Protein AF-A0A933XYA3-F1 (afdb_monomer)

Foldseek 3Di:
DDPLLLVLLVVLVVLLVVLLVLLVVLLVLLVCCVVVVPSDLVVNVVSLVVSVVSVVVSLVSCVVRQLVVCVVVVVVVLNVVSVVVSVVLVVLSVVVNVVSVPDDCNVCSVVSVVSVVVVNVVSVVCCVPRRDPPPPPPPPPPPPPPDDD

Nearest PDB structures (foldseek):
  2b0h-assembly1_A  TM=3.891E-01  e=1.827E+00  Mus musculus

pLDDT: mean 82.69, std 16.09, range [39.91, 97.31]

Sequence (149 aa):
MSVKSYGIRQMILSEHDELRRRAQEIETALERMERIRRASAGELEGLLTAFYARFWHHIENEDKLLRPVLTEDGKKAIVDRMDKEHVDQRARIEALSKLLLHTTPHEHVAKLRAFFDELRKEMHEEEDLCLKPEVPHDDPMRFDSCCGR

Structure (mmCIF, N/CA/C/O backbone):
data_AF-A0A933XYA3-F1
#
_entry.id   AF-A0A933XYA3-F1
#
loop_
_atom_site.group_PDB
_atom_site.id
_atom_site.type_symbol
_atom_site.label_atom_id
_atom_site.label_alt_id
_atom_site.label_comp_id
_atom_site.label_asym_id
_atom_site.label_entity_id
_atom_site.label_seq_id
_atom_site.pdbx_PDB_ins_code
_atom_site.Cartn_x
_atom_site.Cartn_y
_atom_site.Cartn_z
_atom_site.occupancy
_atom_site.B_iso_or_equiv
_atom_site.auth_seq_id
_atom_site.auth_comp_id
_atom_site.auth_asym_id
_atom_site.auth_atom_id
_atom_site.pdbx_PDB_model_num
ATOM 1 N N . MET A 1 1 ? -20.495 7.398 15.813 1.00 58.31 1 MET A N 1
ATOM 2 C CA . MET A 1 1 ? -19.061 7.590 15.487 1.00 58.31 1 MET A CA 1
ATOM 3 C C . MET A 1 1 ? -18.645 9.019 15.839 1.00 58.31 1 MET A C 1
ATOM 5 O O . MET A 1 1 ? -19.405 9.936 15.556 1.00 58.31 1 MET A O 1
ATOM 9 N N . SER A 1 2 ? -17.491 9.226 16.487 1.00 65.31 2 SER A N 1
ATOM 10 C CA . SER A 1 2 ? -16.970 10.575 16.790 1.00 65.31 2 SER A CA 1
ATOM 11 C C . SER A 1 2 ? -16.513 11.292 15.511 1.00 65.31 2 SER A C 1
ATOM 13 O O . SER A 1 2 ? -15.954 10.650 14.623 1.00 65.31 2 SER A O 1
ATOM 15 N N . VAL A 1 3 ? -16.675 12.620 15.434 1.00 65.62 3 VAL A N 1
ATOM 16 C CA . VAL A 1 3 ? -16.213 13.457 14.300 1.00 65.62 3 VAL A CA 1
ATOM 17 C C . VAL A 1 3 ? -14.726 13.227 13.994 1.00 65.62 3 VAL A C 1
ATOM 19 O O . VAL A 1 3 ? -14.327 13.202 12.832 1.00 65.62 3 VAL A O 1
ATOM 22 N N . LYS A 1 4 ? -13.910 12.980 15.030 1.00 71.25 4 LYS A N 1
ATOM 23 C CA . LYS A 1 4 ? -12.483 12.647 14.879 1.00 71.25 4 LYS A CA 1
ATOM 24 C C . LYS A 1 4 ? -12.260 11.310 14.159 1.00 71.25 4 LYS A C 1
ATOM 26 O O . LYS A 1 4 ? -11.419 11.243 13.273 1.00 71.25 4 LYS A O 1
ATOM 31 N N . SER A 1 5 ? -13.036 10.279 14.500 1.00 79.25 5 SER A N 1
ATOM 32 C CA . SER A 1 5 ? -12.957 8.947 13.872 1.00 79.25 5 SER A CA 1
ATOM 33 C C . SER A 1 5 ? -13.385 8.999 12.401 1.00 79.25 5 SER A C 1
ATOM 35 O O . SER A 1 5 ? -12.713 8.437 11.540 1.00 79.25 5 SER A O 1
ATOM 37 N N . TYR A 1 6 ? -14.431 9.772 12.087 1.00 83.25 6 TYR A N 1
ATOM 38 C CA . TYR A 1 6 ? -14.854 9.999 10.703 1.00 83.25 6 TYR A CA 1
ATOM 39 C C . TYR A 1 6 ? -13.762 10.684 9.863 1.00 83.25 6 TYR A C 1
ATOM 41 O O . TYR A 1 6 ? -13.453 10.225 8.765 1.00 83.25 6 TYR A O 1
ATOM 49 N N . GLY A 1 7 ? -13.136 11.744 10.390 1.00 88.12 7 GLY A N 1
ATOM 50 C CA . GLY A 1 7 ? -12.058 12.454 9.695 1.00 88.12 7 GLY A CA 1
ATOM 51 C C . GLY A 1 7 ? -10.835 11.576 9.408 1.00 88.12 7 GLY A C 1
ATOM 52 O O . GLY A 1 7 ? -10.282 11.649 8.314 1.00 88.12 7 GLY A O 1
ATOM 53 N N . ILE A 1 8 ? -10.450 10.709 10.352 1.00 90.94 8 ILE A N 1
ATOM 54 C CA . ILE A 1 8 ? -9.348 9.751 10.165 1.00 90.94 8 ILE A CA 1
ATOM 55 C C . ILE A 1 8 ? -9.692 8.750 9.058 1.00 90.94 8 ILE A C 1
ATOM 57 O O . ILE A 1 8 ? -8.899 8.569 8.144 1.00 90.94 8 ILE A O 1
ATOM 61 N N . ARG A 1 9 ? -10.893 8.159 9.069 1.00 91.50 9 ARG A N 1
ATOM 62 C CA . ARG A 1 9 ? -11.306 7.199 8.028 1.00 91.50 9 ARG A CA 1
ATOM 63 C C . ARG A 1 9 ? -11.313 7.819 6.629 1.00 91.50 9 ARG A C 1
ATOM 65 O O . ARG A 1 9 ? -10.831 7.201 5.691 1.00 91.50 9 ARG A O 1
ATOM 72 N N . GLN A 1 10 ? -11.811 9.051 6.488 1.00 91.81 10 GLN A N 1
ATOM 73 C CA . GLN A 1 10 ? -11.783 9.772 5.206 1.00 91.81 10 GLN A CA 1
ATOM 74 C C . GLN A 1 10 ? -10.358 10.084 4.736 1.00 91.81 10 GLN A C 1
ATOM 76 O O . GLN A 1 10 ? -10.077 10.011 3.542 1.00 91.81 10 GLN A O 1
ATOM 81 N N . MET A 1 11 ? -9.456 10.405 5.668 1.00 94.31 11 MET A N 1
ATOM 82 C CA . MET A 1 11 ? -8.040 10.580 5.360 1.00 94.31 11 MET A CA 1
ATOM 83 C C . MET A 1 11 ? -7.453 9.289 4.785 1.00 94.31 11 MET A C 1
ATOM 85 O O . MET A 1 11 ? -6.933 9.341 3.676 1.00 94.31 11 MET A O 1
ATOM 89 N N . ILE A 1 12 ? -7.606 8.153 5.479 1.00 95.12 12 ILE A N 1
ATOM 90 C CA . ILE A 1 12 ? -7.089 6.844 5.039 1.00 95.12 12 ILE A CA 1
ATOM 91 C C . ILE A 1 12 ? -7.653 6.444 3.668 1.00 95.12 12 ILE A C 1
ATOM 93 O O . ILE A 1 12 ? -6.889 6.087 2.775 1.00 95.12 12 ILE A O 1
ATOM 97 N N . LEU A 1 13 ? -8.958 6.630 3.436 1.00 94.69 13 LEU A N 1
ATOM 98 C CA . LEU A 1 13 ? -9.577 6.402 2.120 1.00 94.69 13 LEU A CA 1
ATOM 99 C C . LEU A 1 13 ? -8.918 7.231 1.006 1.00 94.69 13 LEU A C 1
ATOM 101 O O . LEU A 1 13 ? -8.617 6.715 -0.069 1.00 94.69 13 LEU A O 1
ATOM 105 N N . SER A 1 14 ? -8.634 8.508 1.268 1.00 95.56 14 SER A N 1
ATOM 106 C CA . SER A 1 14 ? -7.904 9.347 0.316 1.00 95.56 14 SER A CA 1
ATOM 107 C C . SER A 1 14 ? -6.460 8.876 0.104 1.00 95.56 14 SER A C 1
ATOM 109 O O . SER A 1 14 ? -5.891 9.126 -0.962 1.00 95.56 14 SER A O 1
ATOM 111 N N . GLU A 1 15 ? -5.836 8.233 1.093 1.00 96.94 15 GLU A N 1
ATOM 112 C CA . GLU A 1 15 ? -4.504 7.645 0.940 1.00 96.94 15 GLU A CA 1
ATOM 113 C C . GLU A 1 15 ? -4.544 6.399 0.054 1.00 96.94 15 GLU A C 1
ATOM 115 O O . GLU A 1 15 ? -3.682 6.274 -0.818 1.00 96.94 15 GLU A O 1
ATOM 120 N N . HIS A 1 16 ? -5.571 5.553 0.189 1.00 97.12 16 HIS A N 1
ATOM 121 C CA . HIS A 1 16 ? -5.794 4.409 -0.699 1.00 97.12 16 HIS A CA 1
ATOM 122 C C . HIS A 1 16 ? -5.938 4.834 -2.159 1.00 97.12 16 HIS A C 1
ATOM 124 O O . HIS A 1 16 ? -5.300 4.254 -3.038 1.00 97.12 16 HIS A O 1
ATOM 130 N N . ASP A 1 17 ? -6.724 5.874 -2.438 1.00 96.50 17 ASP A N 1
ATOM 131 C CA . ASP A 1 17 ? -6.897 6.374 -3.806 1.00 96.50 17 ASP A CA 1
ATOM 132 C C . ASP A 1 17 ? -5.576 6.864 -4.414 1.00 96.50 17 ASP A C 1
ATOM 134 O O . ASP A 1 17 ? -5.260 6.580 -5.574 1.00 96.50 17 ASP A O 1
ATOM 138 N N . GLU A 1 18 ? -4.751 7.535 -3.611 1.00 97.06 18 GLU A N 1
ATOM 139 C CA . GLU A 1 18 ? -3.420 7.969 -4.027 1.00 97.06 18 GLU A CA 1
ATOM 140 C C . GLU A 1 18 ? -2.466 6.781 -4.256 1.00 97.06 18 GLU A C 1
ATOM 142 O O . GLU A 1 18 ? -1.692 6.789 -5.219 1.00 97.06 18 GLU A O 1
ATOM 147 N N . LEU A 1 19 ? -2.524 5.739 -3.420 1.00 97.00 19 LEU A N 1
ATOM 148 C CA . LEU A 1 19 ? -1.742 4.512 -3.609 1.00 97.00 19 LEU A CA 1
ATOM 149 C C . LEU A 1 19 ? -2.162 3.757 -4.872 1.00 97.00 19 LEU A C 1
ATOM 151 O O . LEU A 1 19 ? -1.294 3.348 -5.647 1.00 97.00 19 LEU A O 1
ATOM 155 N N . ARG A 1 20 ? -3.470 3.639 -5.137 1.00 97.31 20 ARG A N 1
ATOM 156 C CA . ARG A 1 20 ? -4.009 3.051 -6.375 1.00 97.31 20 ARG A CA 1
ATOM 157 C C . ARG A 1 20 ? -3.512 3.797 -7.607 1.00 97.31 20 ARG A C 1
ATOM 159 O O . ARG A 1 20 ? -3.047 3.164 -8.555 1.00 97.31 20 ARG A O 1
ATOM 166 N N . ARG A 1 21 ? -3.561 5.133 -7.589 1.00 97.31 21 ARG A N 1
ATOM 167 C CA . ARG A 1 21 ? -3.075 5.970 -8.696 1.00 97.31 21 ARG A CA 1
ATOM 168 C C . ARG A 1 21 ? -1.594 5.718 -8.979 1.00 97.31 21 ARG A C 1
ATOM 170 O O . ARG A 1 21 ? -1.217 5.510 -10.129 1.00 97.31 21 ARG A O 1
ATOM 177 N N . ARG A 1 22 ? -0.759 5.683 -7.940 1.00 95.81 22 ARG A N 1
ATOM 178 C CA . ARG A 1 22 ? 0.685 5.433 -8.080 1.00 95.81 22 ARG A CA 1
ATOM 179 C C . ARG A 1 22 ? 0.997 4.012 -8.544 1.00 95.81 22 ARG A C 1
ATOM 181 O O . ARG A 1 22 ? 1.873 3.836 -9.387 1.00 95.81 22 ARG A O 1
ATOM 188 N N . ALA A 1 23 ? 0.273 3.010 -8.045 1.00 94.88 23 ALA A N 1
ATOM 189 C CA . ALA A 1 23 ? 0.391 1.635 -8.530 1.00 94.88 23 ALA A CA 1
ATOM 190 C C . ALA A 1 23 ? 0.083 1.557 -10.036 1.00 94.88 23 ALA A C 1
ATOM 192 O O . ALA A 1 23 ? 0.867 0.997 -10.799 1.00 94.88 23 ALA A O 1
ATOM 193 N N . GLN A 1 24 ? -0.985 2.223 -10.486 1.00 95.31 24 GLN A N 1
ATOM 194 C CA . GLN A 1 24 ? -1.355 2.282 -11.901 1.00 95.31 24 GLN A CA 1
ATOM 195 C C . GLN A 1 24 ? -0.291 2.974 -12.773 1.00 95.31 24 GLN A C 1
ATOM 197 O O . GLN A 1 24 ? -0.038 2.551 -13.906 1.00 95.31 24 GLN A O 1
ATOM 202 N N . GLU A 1 25 ? 0.347 4.036 -12.272 1.00 94.50 25 GLU A N 1
ATOM 203 C CA . GLU A 1 25 ? 1.460 4.706 -12.960 1.00 94.50 25 GLU A CA 1
ATOM 204 C C . GLU A 1 25 ? 2.653 3.761 -13.150 1.00 94.50 25 GLU A C 1
ATOM 206 O O . GLU A 1 25 ? 3.226 3.699 -14.242 1.00 94.50 25 GLU A O 1
ATOM 211 N N . ILE A 1 26 ? 2.983 2.977 -12.120 1.00 92.12 26 ILE A N 1
ATOM 212 C CA . ILE A 1 26 ? 4.053 1.974 -12.172 1.00 92.12 26 ILE A CA 1
ATOM 213 C C . ILE A 1 26 ? 3.713 0.874 -13.173 1.00 92.12 26 ILE A C 1
ATOM 215 O O . ILE A 1 26 ? 4.539 0.548 -14.021 1.00 92.12 26 ILE A O 1
ATOM 219 N N . GLU A 1 27 ? 2.503 0.324 -13.134 1.00 91.62 27 GLU A N 1
ATOM 220 C CA . GLU A 1 27 ? 2.074 -0.709 -14.081 1.00 91.62 27 GLU A CA 1
ATOM 221 C C . GLU A 1 27 ? 2.108 -0.221 -15.526 1.00 91.62 27 GLU A C 1
ATOM 223 O O . GLU A 1 27 ? 2.598 -0.924 -16.408 1.00 91.62 27 GLU A O 1
ATOM 228 N N . THR A 1 28 ? 1.682 1.020 -15.759 1.00 91.06 28 THR A N 1
ATOM 229 C CA . THR A 1 28 ? 1.780 1.656 -17.077 1.00 91.06 28 THR A CA 1
ATOM 230 C C . THR A 1 28 ? 3.240 1.761 -17.527 1.00 91.06 28 THR A C 1
ATOM 232 O O . THR A 1 28 ? 3.557 1.496 -18.690 1.00 91.06 28 THR A O 1
ATOM 235 N N . ALA A 1 29 ? 4.158 2.119 -16.625 1.00 88.81 29 ALA A N 1
ATOM 236 C CA . ALA A 1 29 ? 5.586 2.148 -16.925 1.00 88.81 29 ALA A CA 1
ATOM 237 C C . ALA A 1 29 ? 6.138 0.747 -17.239 1.00 88.81 29 ALA A C 1
ATOM 239 O O . ALA A 1 29 ? 6.856 0.594 -18.229 1.00 88.81 29 ALA A O 1
ATOM 240 N N . LEU A 1 30 ? 5.748 -0.279 -16.474 1.00 86.81 30 LEU A N 1
ATOM 241 C CA . LEU A 1 30 ? 6.129 -1.674 -16.722 1.00 86.81 30 LEU A CA 1
ATOM 242 C C . LEU A 1 30 ? 5.646 -2.148 -18.103 1.00 86.81 30 LEU A C 1
ATOM 244 O O . LEU A 1 30 ? 6.439 -2.676 -18.880 1.00 86.81 30 LEU A O 1
ATOM 248 N N . GLU A 1 31 ? 4.394 -1.869 -18.471 1.00 87.25 31 GLU A N 1
ATOM 249 C CA . GLU A 1 31 ? 3.853 -2.208 -19.795 1.00 87.25 31 GLU A CA 1
ATOM 250 C C . GLU A 1 31 ? 4.605 -1.507 -20.934 1.00 87.25 31 GLU A C 1
ATOM 252 O O . GLU A 1 31 ? 4.865 -2.098 -21.989 1.00 87.25 31 GLU A O 1
ATOM 257 N N . ARG A 1 32 ? 4.993 -0.240 -20.739 1.00 85.00 32 ARG A N 1
ATOM 258 C CA . ARG A 1 32 ? 5.828 0.490 -21.706 1.00 85.00 32 ARG A CA 1
ATOM 259 C C . ARG A 1 32 ? 7.216 -0.132 -21.836 1.00 85.00 32 ARG A C 1
ATOM 261 O O . ARG A 1 32 ? 7.732 -0.200 -22.954 1.00 85.00 32 ARG A O 1
ATOM 268 N N . MET A 1 33 ? 7.814 -0.599 -20.740 1.00 80.06 33 MET A N 1
ATOM 269 C CA . MET A 1 33 ? 9.103 -1.301 -20.762 1.00 80.06 33 MET A CA 1
ATOM 270 C C . MET A 1 33 ? 9.021 -2.608 -21.552 1.00 80.06 33 MET A C 1
ATOM 272 O O . MET A 1 33 ? 9.884 -2.849 -22.400 1.00 80.06 33 MET A O 1
ATOM 276 N N . GLU A 1 34 ? 7.964 -3.394 -21.344 1.00 80.69 34 GLU A N 1
ATOM 277 C CA . GLU A 1 34 ? 7.716 -4.644 -22.075 1.00 80.69 34 GLU A CA 1
ATOM 278 C C . GLU A 1 34 ? 7.544 -4.395 -23.585 1.00 80.69 34 GLU A C 1
ATOM 280 O O . GLU A 1 34 ? 8.096 -5.129 -24.406 1.00 80.69 34 GLU A O 1
ATOM 285 N N . ARG A 1 35 ? 6.831 -3.324 -23.969 1.00 82.69 35 ARG A N 1
ATOM 286 C CA . ARG A 1 35 ? 6.539 -3.005 -25.380 1.00 82.69 35 ARG A CA 1
ATOM 287 C C . ARG A 1 35 ? 7.685 -2.319 -26.121 1.00 82.69 35 ARG A C 1
ATOM 289 O O . ARG A 1 35 ? 7.934 -2.633 -27.281 1.00 82.69 35 ARG A O 1
ATOM 296 N N . ILE A 1 36 ? 8.344 -1.345 -25.495 1.00 73.12 36 ILE A N 1
ATOM 297 C CA . ILE A 1 36 ? 9.242 -0.408 -26.193 1.00 73.12 36 ILE A CA 1
ATOM 298 C C . ILE A 1 36 ? 10.727 -0.711 -25.901 1.00 73.12 36 ILE A C 1
ATOM 300 O O . ILE A 1 36 ? 11.596 -0.134 -26.550 1.00 73.12 36 ILE A O 1
ATOM 304 N N . ARG A 1 37 ? 11.064 -1.628 -24.970 1.00 65.62 37 ARG A N 1
ATOM 305 C CA . ARG A 1 37 ? 12.445 -1.984 -24.530 1.00 65.62 37 ARG A CA 1
ATOM 306 C C . ARG A 1 37 ? 13.370 -0.789 -24.201 1.00 65.62 37 ARG A C 1
ATOM 308 O O . ARG A 1 37 ? 14.565 -0.972 -23.992 1.00 65.62 37 ARG A O 1
ATOM 315 N N . ARG A 1 38 ? 12.833 0.436 -24.168 1.00 58.1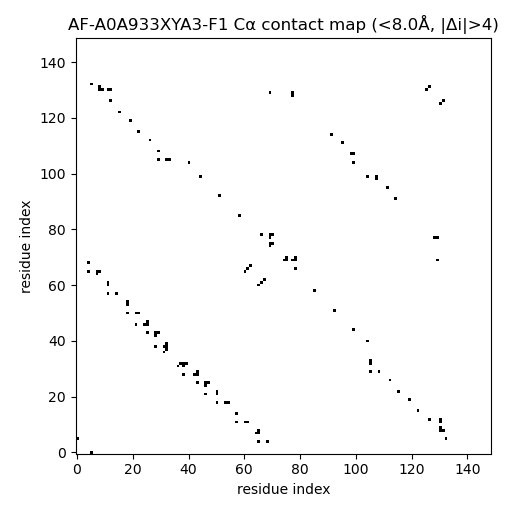9 38 ARG A N 1
ATOM 316 C CA . ARG A 1 38 ? 13.549 1.713 -24.007 1.00 58.19 38 ARG A CA 1
ATOM 317 C C . ARG A 1 38 ? 12.952 2.623 -22.938 1.00 58.19 38 ARG A C 1
ATOM 319 O O . ARG A 1 38 ? 13.511 3.694 -22.721 1.00 58.19 38 ARG A O 1
ATOM 326 N N . ALA A 1 39 ? 11.852 2.244 -22.282 1.00 58.00 39 ALA A N 1
ATOM 327 C CA . ALA A 1 39 ? 11.450 2.968 -21.078 1.00 58.00 39 ALA A CA 1
ATOM 328 C C . ALA A 1 39 ? 12.599 2.855 -20.063 1.00 58.00 39 ALA A C 1
ATOM 330 O O . ALA A 1 39 ? 13.151 1.769 -19.852 1.00 58.00 39 ALA A O 1
ATOM 331 N N . SER A 1 40 ? 13.060 4.008 -19.579 1.00 67.38 40 SER A N 1
ATOM 332 C CA . SER A 1 40 ? 14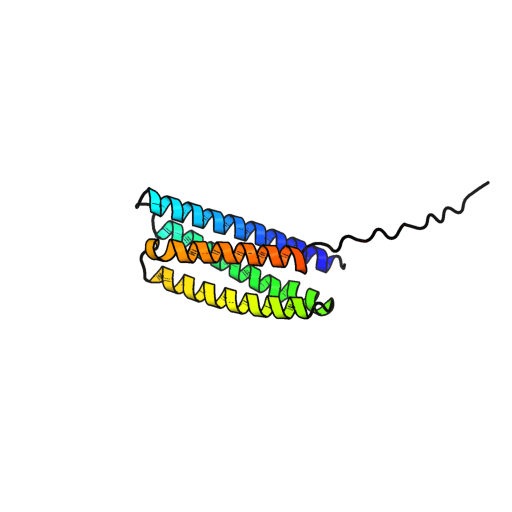.310 4.091 -18.838 1.00 67.38 40 SER A CA 1
ATOM 333 C C . SER A 1 40 ?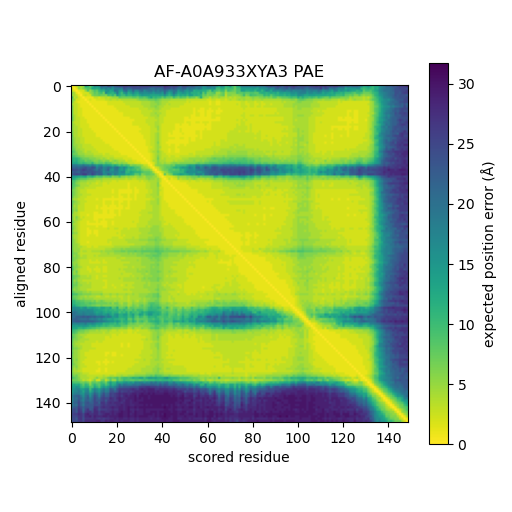 14.104 3.473 -17.461 1.00 67.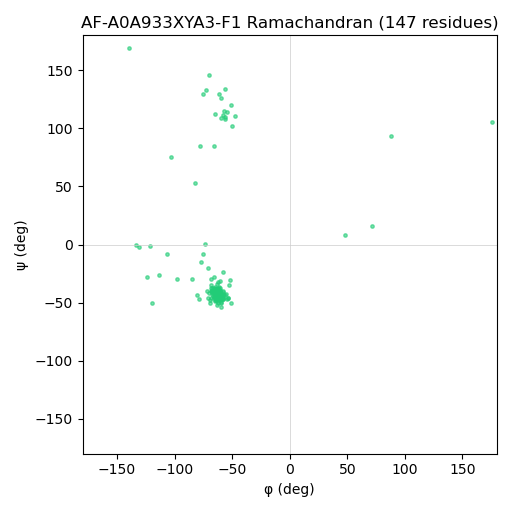38 40 SER A C 1
ATOM 335 O O . SER A 1 40 ? 13.130 3.771 -16.774 1.00 67.38 40 SER A O 1
ATOM 337 N N . ALA A 1 41 ? 15.033 2.617 -17.036 1.00 74.31 41 ALA A N 1
ATOM 338 C CA . ALA A 1 41 ? 15.013 2.043 -15.692 1.00 74.31 41 ALA A CA 1
ATOM 339 C C . ALA A 1 41 ? 14.881 3.128 -14.599 1.00 74.31 41 ALA A C 1
ATOM 341 O O . ALA A 1 41 ? 14.223 2.894 -13.592 1.00 74.31 41 ALA A O 1
ATOM 342 N N . GLY A 1 42 ? 15.410 4.335 -14.848 1.00 79.88 42 GLY A N 1
ATOM 343 C CA . GLY A 1 42 ? 15.292 5.482 -13.944 1.00 79.88 42 GLY A CA 1
ATOM 344 C C . GLY A 1 42 ? 13.877 6.064 -13.803 1.00 79.88 42 GLY A C 1
ATOM 345 O O . GLY A 1 42 ? 13.545 6.574 -12.739 1.00 79.88 42 GLY A O 1
ATOM 346 N N . GLU A 1 43 ? 13.015 5.977 -14.825 1.00 85.06 43 GLU A N 1
ATOM 347 C CA . GLU A 1 43 ? 11.606 6.385 -14.687 1.00 85.06 43 GLU A CA 1
ATOM 348 C C . GLU A 1 43 ? 10.883 5.467 -13.696 1.00 85.06 43 GLU A C 1
ATOM 350 O O . GLU A 1 43 ? 10.235 5.932 -12.758 1.00 85.06 43 GLU A O 1
ATOM 355 N N . LEU A 1 44 ? 11.046 4.155 -13.875 1.00 85.19 44 LEU A N 1
ATOM 356 C CA . LEU A 1 44 ? 10.452 3.152 -13.001 1.00 85.19 44 LEU A CA 1
ATOM 357 C C . LEU A 1 44 ? 10.999 3.254 -11.568 1.00 85.19 44 LEU A C 1
ATOM 359 O O . LEU A 1 44 ? 10.228 3.179 -10.616 1.00 85.19 44 LEU A O 1
ATOM 363 N N . GLU A 1 45 ? 12.307 3.465 -11.410 1.00 85.06 45 GLU A N 1
ATOM 364 C CA . GLU A 1 45 ? 12.944 3.686 -10.107 1.00 85.06 45 GLU A CA 1
ATOM 365 C C . GLU A 1 45 ? 12.357 4.906 -9.379 1.00 85.06 45 GLU A C 1
ATOM 367 O O . GLU A 1 45 ? 12.028 4.822 -8.192 1.00 85.06 45 GLU A O 1
ATOM 372 N N . GLY A 1 46 ? 12.157 6.022 -10.089 1.00 88.19 46 GLY A N 1
ATOM 373 C CA . GLY A 1 46 ? 11.534 7.222 -9.531 1.00 88.19 46 GLY A CA 1
ATOM 374 C C . GLY A 1 46 ? 10.090 6.982 -9.084 1.00 88.19 46 GLY A C 1
ATOM 375 O O . GLY A 1 46 ? 9.712 7.376 -7.978 1.00 88.19 46 GLY A O 1
ATOM 376 N N . LEU A 1 47 ? 9.298 6.285 -9.905 1.00 91.69 47 LEU A N 1
ATOM 377 C CA . LEU A 1 47 ? 7.916 5.928 -9.570 1.00 91.69 47 LEU A CA 1
ATOM 378 C C . LEU A 1 47 ? 7.848 5.003 -8.348 1.00 91.69 47 LEU A C 1
ATOM 380 O O . LEU A 1 47 ? 7.062 5.255 -7.434 1.00 91.69 47 LEU A O 1
ATOM 384 N N . LEU A 1 48 ? 8.702 3.978 -8.294 1.00 90.06 48 LEU A N 1
ATOM 385 C CA . LEU A 1 48 ? 8.768 3.036 -7.175 1.00 90.06 48 LEU A CA 1
ATOM 386 C C . LEU A 1 48 ? 9.215 3.726 -5.887 1.00 90.06 48 LEU A C 1
ATOM 388 O O . LEU A 1 48 ? 8.589 3.533 -4.850 1.00 90.06 48 LEU A O 1
ATOM 392 N N . THR A 1 49 ? 10.225 4.595 -5.951 1.00 90.06 49 THR A N 1
ATOM 393 C CA . THR A 1 49 ? 10.672 5.391 -4.797 1.00 90.06 49 THR A CA 1
ATOM 394 C C . THR A 1 49 ? 9.538 6.253 -4.244 1.00 90.06 49 THR A C 1
ATOM 396 O O . THR A 1 49 ? 9.287 6.264 -3.037 1.00 90.06 49 THR A O 1
ATOM 399 N N . ALA A 1 50 ? 8.812 6.948 -5.123 1.00 92.38 50 ALA A N 1
ATOM 400 C CA . ALA A 1 50 ? 7.703 7.803 -4.720 1.00 92.38 50 ALA A CA 1
ATOM 401 C C . ALA A 1 50 ? 6.516 6.995 -4.164 1.00 92.38 50 ALA A C 1
ATOM 403 O O . ALA A 1 50 ? 5.874 7.423 -3.204 1.00 92.38 50 ALA A O 1
ATOM 404 N N . PHE A 1 51 ? 6.235 5.824 -4.741 1.00 94.44 51 PHE A N 1
ATOM 405 C CA . PHE A 1 51 ? 5.241 4.890 -4.221 1.00 94.44 51 PHE A CA 1
ATOM 406 C C . PHE A 1 51 ? 5.624 4.381 -2.828 1.00 94.44 51 PHE A C 1
ATOM 408 O O . PHE A 1 51 ? 4.816 4.497 -1.912 1.00 94.44 51 PHE A O 1
ATOM 415 N N . TYR A 1 52 ? 6.856 3.901 -2.631 1.00 92.12 52 TYR A N 1
ATOM 416 C CA . TYR A 1 52 ? 7.305 3.386 -1.335 1.00 92.12 52 TYR A CA 1
ATOM 417 C C . TYR A 1 52 ? 7.254 4.452 -0.244 1.00 92.12 52 TYR A C 1
ATOM 419 O O . TYR A 1 52 ? 6.776 4.172 0.851 1.00 92.12 52 TYR A O 1
ATOM 427 N N . ALA A 1 53 ? 7.684 5.681 -0.538 1.00 92.75 53 ALA A N 1
ATOM 428 C CA . ALA A 1 53 ? 7.590 6.783 0.416 1.00 92.75 53 ALA A CA 1
ATOM 429 C C . ALA A 1 53 ? 6.134 7.059 0.832 1.00 92.75 53 ALA A C 1
ATOM 431 O O . ALA A 1 53 ? 5.848 7.238 2.016 1.00 92.75 53 ALA A O 1
ATOM 432 N N . ARG A 1 54 ? 5.201 7.055 -0.131 1.00 95.81 54 ARG A N 1
ATOM 433 C CA . ARG A 1 54 ? 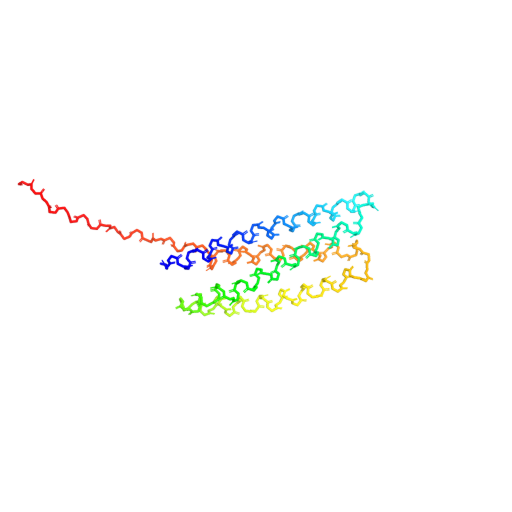3.776 7.259 0.155 1.00 95.81 54 ARG A CA 1
ATOM 434 C C . ARG A 1 54 ? 3.176 6.096 0.944 1.00 95.81 54 ARG A C 1
ATOM 436 O O . ARG A 1 54 ? 2.410 6.339 1.868 1.00 95.81 54 ARG A O 1
ATOM 443 N N . PHE A 1 55 ? 3.546 4.868 0.601 1.00 95.38 55 PHE A N 1
ATOM 444 C CA . PHE A 1 55 ? 3.073 3.660 1.266 1.00 95.38 55 PHE A CA 1
ATOM 445 C C . PHE A 1 55 ? 3.527 3.580 2.725 1.00 95.38 55 PHE A C 1
ATOM 447 O O . PHE A 1 55 ? 2.720 3.320 3.610 1.00 95.38 55 PHE A O 1
ATOM 454 N N . TRP A 1 56 ? 4.799 3.881 2.999 1.00 95.25 56 TRP A N 1
ATOM 455 C CA . TRP A 1 56 ? 5.303 3.942 4.371 1.00 95.25 56 TRP A CA 1
ATOM 456 C C . TRP A 1 56 ? 4.575 4.986 5.208 1.00 95.25 56 TRP A C 1
ATOM 458 O O . TRP A 1 56 ? 4.207 4.716 6.347 1.00 95.25 56 TRP A O 1
ATOM 468 N N . HIS A 1 57 ? 4.328 6.161 4.629 1.00 95.56 57 HIS A N 1
ATOM 469 C CA . HIS A 1 57 ? 3.571 7.203 5.309 1.00 95.56 57 HIS A CA 1
ATOM 470 C C . HIS A 1 57 ? 2.136 6.767 5.636 1.00 95.56 57 HIS A C 1
ATOM 472 O O . HIS A 1 57 ? 1.645 7.067 6.717 1.00 95.56 57 HIS A O 1
ATOM 478 N N . HIS A 1 58 ? 1.489 6.041 4.725 1.00 96.69 58 HIS A N 1
ATOM 479 C CA . HIS A 1 58 ? 0.147 5.504 4.923 1.00 96.69 58 HIS A CA 1
ATOM 480 C C . HIS A 1 58 ? 0.087 4.493 6.079 1.00 96.69 58 HIS A C 1
ATOM 482 O O . HIS A 1 58 ? -0.651 4.726 7.034 1.00 96.69 58 HIS A O 1
ATOM 488 N N . ILE A 1 59 ? 0.959 3.476 6.084 1.00 95.75 59 ILE A N 1
ATOM 489 C CA . ILE A 1 59 ? 1.058 2.523 7.204 1.00 95.75 59 ILE A CA 1
ATOM 490 C C . ILE A 1 59 ? 1.311 3.253 8.532 1.00 95.75 59 ILE A C 1
ATOM 492 O O . ILE A 1 59 ? 0.741 2.919 9.571 1.00 95.75 59 ILE A O 1
ATOM 496 N N . GLU A 1 60 ? 2.197 4.254 8.535 1.00 95.62 60 GLU A N 1
ATOM 497 C CA . GLU A 1 60 ? 2.458 5.034 9.744 1.00 95.62 60 GLU A CA 1
ATOM 498 C C . GLU A 1 60 ? 1.225 5.802 10.227 1.00 95.62 60 GLU A C 1
ATOM 500 O O . GLU A 1 60 ? 1.012 5.905 11.438 1.00 95.62 60 GLU A O 1
ATOM 505 N N . ASN A 1 61 ? 0.437 6.365 9.312 1.00 95.94 61 ASN A N 1
ATOM 506 C CA . ASN A 1 61 ? -0.796 7.062 9.654 1.00 95.94 61 ASN A CA 1
ATOM 507 C C . ASN A 1 61 ? -1.830 6.099 10.227 1.00 95.94 61 ASN A C 1
ATOM 509 O O . ASN A 1 61 ? -2.474 6.431 11.220 1.00 95.94 61 ASN A O 1
ATOM 513 N N . GLU A 1 62 ? -1.962 4.899 9.678 1.00 95.62 62 GLU A N 1
ATOM 514 C CA . GLU A 1 62 ? -2.871 3.892 10.218 1.00 95.62 62 GLU A CA 1
ATOM 515 C C . GLU A 1 62 ? -2.463 3.465 11.622 1.00 95.62 62 GLU A C 1
ATOM 517 O O . GLU A 1 62 ? -3.274 3.546 12.544 1.00 95.62 62 GLU A O 1
ATOM 522 N N . ASP A 1 63 ? -1.190 3.139 11.834 1.00 95.44 63 ASP A N 1
ATOM 523 C CA . ASP A 1 63 ? -0.672 2.755 13.148 1.00 95.44 63 ASP A CA 1
ATOM 524 C C . ASP A 1 63 ? -0.841 3.866 14.198 1.00 95.44 63 ASP A C 1
ATOM 526 O O . ASP A 1 63 ? -1.137 3.590 15.366 1.00 95.44 63 ASP A O 1
ATOM 530 N N . LYS A 1 64 ? -0.639 5.131 13.803 1.00 96.25 64 LYS A N 1
ATOM 531 C CA . LYS A 1 64 ? -0.682 6.288 14.714 1.00 96.25 64 LYS A CA 1
ATOM 532 C C . LYS A 1 64 ? -2.090 6.835 14.931 1.00 96.25 64 LYS A C 1
ATOM 534 O O . LYS A 1 64 ? -2.340 7.417 15.985 1.00 96.25 64 LYS A O 1
ATOM 539 N N . LEU A 1 65 ? -2.982 6.709 13.948 1.00 95.06 65 LEU A N 1
ATOM 540 C CA . LEU A 1 65 ? -4.276 7.400 13.929 1.00 95.06 65 LEU A CA 1
ATOM 541 C C . LEU A 1 65 ? -5.456 6.430 13.894 1.00 95.06 65 LEU A C 1
ATOM 543 O O . LEU A 1 65 ? -6.365 6.566 14.712 1.00 95.06 65 LEU A O 1
ATOM 547 N N . LEU A 1 66 ? -5.463 5.457 12.981 1.00 93.50 66 LEU A N 1
ATOM 548 C CA . LEU A 1 66 ? -6.593 4.538 12.811 1.00 93.50 66 LEU A CA 1
ATOM 549 C C . LEU A 1 66 ? -6.594 3.435 13.875 1.00 93.50 66 LEU A C 1
ATOM 551 O O . LEU A 1 66 ? -7.615 3.188 14.518 1.00 93.50 66 LEU A O 1
ATOM 555 N N . ARG A 1 67 ? -5.441 2.813 14.119 1.00 94.44 67 ARG A N 1
ATOM 556 C CA . ARG A 1 67 ? -5.259 1.727 15.085 1.00 94.44 67 ARG A CA 1
ATOM 557 C C . ARG A 1 67 ? -5.739 2.080 16.494 1.00 94.44 67 ARG A C 1
ATOM 559 O O . ARG A 1 67 ? -6.455 1.260 17.080 1.00 94.44 67 ARG A O 1
ATOM 566 N N . PRO A 1 68 ? -5.407 3.259 17.067 1.00 93.75 68 PRO A N 1
ATOM 567 C CA . PRO A 1 68 ? -5.912 3.636 18.384 1.00 93.75 68 PRO A CA 1
ATOM 568 C C . PRO A 1 68 ? -7.434 3.773 18.393 1.00 93.75 68 PRO A C 1
ATOM 570 O O . PRO A 1 68 ? -8.074 3.259 19.302 1.00 93.75 68 PRO A O 1
ATOM 573 N N . VAL A 1 69 ? -8.021 4.365 17.346 1.00 91.56 69 VAL A N 1
ATOM 574 C CA . VAL A 1 69 ? -9.479 4.506 17.214 1.00 91.56 69 VAL A CA 1
ATOM 575 C C . VAL A 1 69 ? -10.161 3.139 17.161 1.00 91.56 69 VAL A C 1
ATOM 577 O O . VAL A 1 69 ? -11.113 2.902 17.896 1.00 91.56 69 VAL A O 1
ATOM 580 N N . LEU A 1 70 ? -9.650 2.203 16.356 1.00 90.31 70 LEU A N 1
ATOM 581 C CA . LEU A 1 70 ? -10.188 0.838 16.285 1.00 90.31 70 LEU A CA 1
ATOM 582 C C . LEU A 1 70 ? -10.052 0.084 17.618 1.00 90.31 70 LEU A C 1
ATOM 584 O O . LEU A 1 70 ? -10.917 -0.721 17.970 1.00 90.31 70 LEU A O 1
ATOM 588 N N . THR A 1 71 ? -8.981 0.353 18.368 1.00 92.19 71 THR A N 1
ATOM 589 C CA . THR A 1 71 ? -8.759 -0.218 19.703 1.00 92.19 71 THR A CA 1
ATOM 590 C C . THR A 1 71 ? -9.763 0.335 20.715 1.00 92.19 71 THR A C 1
ATOM 592 O O . THR A 1 71 ? -10.368 -0.441 21.455 1.00 92.19 71 THR A O 1
ATOM 595 N N . GLU A 1 72 ? -9.976 1.653 20.728 1.00 90.69 72 GLU A N 1
ATOM 596 C CA . GLU A 1 72 ? -10.974 2.329 21.569 1.00 90.69 72 GLU A CA 1
ATOM 597 C C . GLU A 1 72 ? -12.403 1.864 21.242 1.00 90.69 72 GLU A C 1
ATOM 599 O O . GLU A 1 72 ? -13.201 1.646 22.152 1.00 90.69 72 GLU A O 1
ATOM 604 N N . ASP A 1 73 ? -12.692 1.610 19.962 1.00 87.19 73 ASP A N 1
ATOM 605 C CA . ASP A 1 73 ? -13.963 1.054 19.477 1.00 87.19 73 ASP A CA 1
ATOM 606 C C . ASP A 1 73 ? -14.124 -0.456 19.792 1.00 87.19 73 ASP A C 1
ATOM 608 O O . ASP A 1 73 ? -15.123 -1.076 19.416 1.00 87.19 73 ASP A O 1
ATOM 612 N N . GLY A 1 74 ? -13.145 -1.088 20.456 1.00 88.94 74 GLY A N 1
ATOM 613 C CA . GLY A 1 74 ? -13.188 -2.499 20.855 1.00 88.94 74 GLY A CA 1
ATOM 614 C C . GLY A 1 74 ? -13.051 -3.496 19.696 1.00 88.94 74 GLY A C 1
ATOM 615 O O . GLY A 1 74 ? -13.337 -4.685 19.861 1.00 88.94 74 GLY A O 1
ATOM 616 N N . LYS A 1 75 ? -12.599 -3.058 18.516 1.00 89.75 75 LYS A N 1
ATOM 617 C CA . LYS A 1 75 ? -12.499 -3.872 17.291 1.00 89.75 75 LYS A CA 1
ATOM 618 C C . LYS A 1 75 ? -11.213 -4.720 17.269 1.00 89.75 75 LYS A C 1
ATOM 620 O O . LYS A 1 75 ? -10.459 -4.704 16.300 1.00 89.75 75 LYS A O 1
ATOM 625 N N . LYS A 1 76 ? -10.956 -5.500 18.329 1.00 92.44 76 LYS A N 1
ATOM 626 C CA . LYS A 1 76 ? -9.690 -6.241 18.523 1.00 92.44 76 LYS A CA 1
ATOM 627 C C . LYS A 1 76 ? -9.302 -7.131 17.334 1.00 92.44 76 LYS A C 1
ATOM 629 O O . LYS A 1 76 ? -8.157 -7.099 16.909 1.00 92.44 76 LYS A O 1
ATOM 634 N N . ALA A 1 77 ? -10.246 -7.899 16.787 1.00 91.56 77 ALA A N 1
ATOM 635 C CA . ALA A 1 77 ? -9.965 -8.802 15.666 1.00 91.56 77 ALA A CA 1
ATOM 636 C C . ALA A 1 77 ? -9.493 -8.057 14.405 1.00 91.56 77 ALA A C 1
ATOM 638 O O . ALA A 1 77 ? -8.674 -8.576 13.655 1.00 91.56 77 ALA A O 1
ATOM 639 N N . ILE A 1 78 ? -9.992 -6.835 14.197 1.00 91.00 78 ILE A N 1
ATOM 640 C CA . ILE A 1 78 ? -9.575 -5.975 13.091 1.00 91.00 78 ILE A CA 1
ATOM 641 C C . ILE A 1 78 ? -8.154 -5.461 13.335 1.00 91.00 78 ILE A C 1
ATOM 643 O O . ILE A 1 78 ? -7.319 -5.551 12.443 1.00 91.00 78 ILE A O 1
ATOM 647 N N . VAL A 1 79 ? -7.869 -4.985 14.552 1.00 93.56 79 VAL A N 1
ATOM 648 C CA . VAL A 1 79 ? -6.530 -4.509 14.936 1.00 93.56 79 VAL A CA 1
ATOM 649 C C . VAL A 1 79 ? -5.485 -5.619 14.809 1.00 93.56 79 VAL A C 1
ATOM 651 O O . VAL A 1 79 ? -4.447 -5.399 14.200 1.00 93.56 79 VAL A O 1
ATOM 654 N N . ASP A 1 80 ? -5.769 -6.824 15.316 1.00 93.88 80 ASP A N 1
ATOM 655 C CA . ASP A 1 80 ? -4.847 -7.966 15.221 1.00 93.88 80 ASP A CA 1
ATOM 656 C C . ASP A 1 80 ? -4.546 -8.331 13.753 1.00 93.88 80 ASP A C 1
ATOM 658 O O . ASP A 1 80 ? -3.427 -8.725 13.417 1.00 93.88 80 ASP A O 1
ATOM 662 N N . ARG A 1 81 ? -5.554 -8.221 12.877 1.00 92.38 81 ARG A N 1
ATOM 663 C CA . ARG A 1 81 ? -5.398 -8.486 11.446 1.00 92.38 81 ARG A CA 1
ATOM 664 C C . ARG A 1 81 ? -4.535 -7.418 10.777 1.00 92.38 81 ARG A C 1
ATOM 666 O O . ARG A 1 81 ? -3.571 -7.783 10.114 1.00 92.38 81 ARG A O 1
ATOM 673 N N . MET A 1 82 ? -4.848 -6.145 11.003 1.00 92.50 82 MET A N 1
ATOM 674 C CA . MET A 1 82 ? -4.100 -5.007 10.465 1.00 92.50 82 MET A CA 1
ATOM 675 C C . MET A 1 82 ? -2.633 -5.043 10.918 1.00 92.50 82 MET A C 1
ATOM 677 O O . MET A 1 82 ? -1.729 -4.919 10.100 1.00 92.50 82 MET A O 1
ATOM 681 N N . ASP A 1 83 ? -2.371 -5.345 12.196 1.00 93.50 83 ASP A N 1
ATOM 682 C CA . ASP A 1 83 ? -1.007 -5.495 12.722 1.00 93.50 83 ASP A CA 1
ATOM 683 C C . ASP A 1 83 ? -0.224 -6.585 11.964 1.00 93.50 83 ASP A C 1
ATOM 685 O O . ASP A 1 83 ? 0.956 -6.410 11.647 1.00 93.50 83 ASP A O 1
ATOM 689 N N . LYS A 1 84 ? -0.875 -7.710 11.639 1.00 93.69 84 LYS A N 1
ATOM 690 C CA . LYS A 1 84 ? -0.264 -8.791 10.855 1.00 93.69 84 LYS A CA 1
ATOM 691 C C . LYS A 1 84 ? -0.032 -8.378 9.399 1.00 93.69 84 LYS A C 1
ATOM 693 O O . LYS A 1 84 ? 1.064 -8.590 8.882 1.00 93.69 84 LYS A O 1
ATOM 698 N N . GLU A 1 85 ? -1.037 -7.786 8.762 1.00 92.50 85 GLU A N 1
ATOM 699 C CA . GLU A 1 85 ? -0.963 -7.302 7.380 1.00 92.50 85 GLU A CA 1
ATOM 700 C C . GLU A 1 85 ? 0.174 -6.287 7.223 1.00 92.50 85 GLU A C 1
ATOM 702 O O . GLU A 1 85 ? 1.009 -6.443 6.332 1.00 92.50 85 GLU A O 1
ATOM 707 N N . HIS A 1 86 ? 0.310 -5.332 8.148 1.00 93.88 86 HIS A N 1
ATOM 708 C CA . HIS A 1 86 ? 1.384 -4.338 8.119 1.00 93.88 86 HIS A CA 1
ATOM 709 C C . HIS A 1 86 ? 2.768 -4.978 8.262 1.00 93.88 86 HIS A C 1
ATOM 711 O O . HIS A 1 86 ? 3.713 -4.554 7.599 1.00 93.88 86 HIS A O 1
ATOM 717 N N . VAL A 1 87 ? 2.933 -6.007 9.100 1.00 93.88 87 VAL A N 1
ATOM 718 C CA . VAL A 1 87 ? 4.207 -6.746 9.184 1.00 93.88 87 VAL A CA 1
ATOM 719 C C . VAL A 1 87 ? 4.554 -7.388 7.837 1.00 93.88 87 VAL A C 1
ATOM 721 O O . VAL A 1 87 ? 5.674 -7.215 7.344 1.00 93.88 87 VAL A O 1
ATOM 724 N N . ASP A 1 88 ? 3.592 -8.065 7.209 1.00 92.50 88 ASP A N 1
ATOM 725 C CA . ASP A 1 88 ? 3.793 -8.754 5.931 1.00 92.50 88 ASP A CA 1
ATOM 726 C C . ASP A 1 88 ? 4.038 -7.763 4.776 1.00 92.50 88 ASP A C 1
ATOM 728 O O . ASP A 1 88 ? 4.898 -7.981 3.918 1.00 92.50 88 ASP A O 1
ATOM 732 N N . GLN A 1 89 ? 3.320 -6.640 4.745 1.00 91.56 89 GLN A N 1
ATOM 733 C CA . GLN A 1 89 ? 3.500 -5.566 3.765 1.00 91.56 89 GLN A CA 1
ATOM 734 C C . GLN A 1 89 ? 4.886 -4.915 3.863 1.00 91.56 89 GLN A C 1
ATOM 736 O O . GLN A 1 89 ? 5.569 -4.758 2.845 1.00 91.56 89 GLN A O 1
ATOM 741 N N . ARG A 1 90 ? 5.343 -4.587 5.079 1.00 92.50 90 ARG A N 1
ATOM 742 C CA . ARG A 1 90 ? 6.680 -4.016 5.311 1.00 92.50 90 ARG A CA 1
ATOM 743 C C . ARG A 1 90 ? 7.781 -4.954 4.830 1.00 92.50 90 ARG A C 1
ATOM 745 O O . ARG A 1 90 ? 8.686 -4.523 4.115 1.00 92.50 90 ARG A O 1
ATOM 752 N N . ALA A 1 91 ? 7.672 -6.242 5.156 1.00 91.06 91 ALA A N 1
ATOM 753 C CA . ALA A 1 91 ? 8.623 -7.254 4.707 1.00 91.06 91 ALA A CA 1
ATOM 754 C C . ALA A 1 91 ? 8.645 -7.386 3.172 1.00 91.06 91 ALA A C 1
ATOM 756 O O . ALA A 1 91 ? 9.723 -7.429 2.568 1.00 91.06 91 ALA A O 1
ATOM 757 N N . ARG A 1 92 ? 7.470 -7.397 2.523 1.00 89.00 92 ARG A N 1
ATOM 758 C CA . ARG A 1 92 ? 7.346 -7.444 1.055 1.00 89.00 92 ARG A CA 1
ATOM 759 C C . ARG A 1 92 ? 7.988 -6.225 0.387 1.00 89.00 92 ARG A C 1
ATOM 761 O O . ARG A 1 92 ? 8.745 -6.394 -0.569 1.00 89.00 92 ARG A O 1
ATOM 768 N N . ILE A 1 93 ? 7.768 -5.017 0.904 1.00 87.31 93 ILE A N 1
ATOM 769 C CA . ILE A 1 93 ? 8.377 -3.793 0.357 1.00 87.31 93 ILE A CA 1
ATOM 770 C C . ILE A 1 93 ? 9.884 -3.734 0.570 1.00 87.31 93 ILE A C 1
ATOM 772 O O . ILE A 1 93 ? 10.618 -3.335 -0.338 1.00 87.31 93 ILE A O 1
ATOM 776 N N . GLU A 1 94 ? 10.387 -4.154 1.729 1.00 87.50 94 GLU A N 1
ATOM 777 C CA . GLU A 1 94 ? 11.833 -4.253 1.927 1.00 87.50 94 GLU A CA 1
ATOM 778 C C . GLU A 1 94 ? 12.471 -5.237 0.942 1.00 87.50 94 GLU A C 1
ATOM 780 O O . GLU A 1 94 ? 13.545 -4.970 0.401 1.00 87.50 94 GLU A O 1
ATOM 785 N N . ALA A 1 95 ? 11.814 -6.368 0.673 1.00 85.69 95 ALA A N 1
ATOM 786 C CA . ALA A 1 95 ? 12.293 -7.328 -0.313 1.00 85.69 95 ALA A CA 1
ATOM 787 C C . ALA A 1 95 ? 12.272 -6.741 -1.735 1.00 85.69 95 ALA A C 1
ATOM 789 O O . ALA A 1 95 ? 13.256 -6.870 -2.465 1.00 85.69 95 ALA A O 1
ATOM 790 N N . LEU A 1 96 ? 11.189 -6.062 -2.125 1.00 83.31 96 LEU A N 1
ATOM 791 C CA . LEU A 1 96 ? 11.056 -5.447 -3.449 1.00 83.31 96 LEU A CA 1
ATOM 792 C C . LEU A 1 96 ? 12.042 -4.294 -3.666 1.00 83.31 96 LEU A C 1
ATOM 794 O O . LEU A 1 96 ? 12.658 -4.218 -4.727 1.00 83.31 96 LEU A O 1
ATOM 798 N N . SER A 1 97 ? 12.250 -3.434 -2.668 1.00 80.25 97 SER A N 1
ATOM 799 C CA . SER A 1 97 ? 13.206 -2.322 -2.762 1.00 80.25 97 SER A CA 1
ATOM 800 C C . SER A 1 97 ? 14.649 -2.809 -2.941 1.00 80.25 97 SER A C 1
ATOM 802 O O . SER A 1 97 ? 15.367 -2.280 -3.787 1.00 80.25 97 SER A O 1
ATOM 804 N N . LYS A 1 98 ? 15.057 -3.876 -2.239 1.00 79.06 98 LYS A N 1
ATOM 805 C CA . LYS A 1 98 ? 16.379 -4.511 -2.409 1.00 79.06 98 LYS A CA 1
ATOM 806 C C . LYS A 1 98 ? 16.560 -5.136 -3.792 1.00 79.06 98 LYS A C 1
ATOM 808 O O . LYS A 1 98 ? 17.648 -5.067 -4.355 1.00 79.06 98 LYS A O 1
ATOM 813 N N . LEU A 1 99 ? 15.510 -5.750 -4.340 1.00 71.75 99 LEU A N 1
ATOM 814 C CA . LEU A 1 99 ? 15.557 -6.387 -5.658 1.00 71.75 99 LEU A CA 1
ATOM 815 C C . LEU A 1 99 ? 15.821 -5.369 -6.776 1.00 71.75 99 LEU A C 1
ATOM 817 O O . LEU A 1 99 ? 16.631 -5.628 -7.659 1.00 71.75 99 LEU A O 1
ATOM 821 N N . LEU A 1 100 ? 15.202 -4.192 -6.707 1.00 69.62 100 LEU A N 1
ATOM 822 C CA . LEU A 1 100 ? 15.298 -3.162 -7.747 1.00 69.62 100 LEU A CA 1
ATOM 823 C C . LEU A 1 100 ? 16.671 -2.479 -7.829 1.00 69.62 100 LEU A C 1
ATOM 825 O O . LEU A 1 100 ? 17.008 -1.926 -8.871 1.00 69.62 100 LEU A O 1
ATOM 829 N N . LEU A 1 101 ? 17.473 -2.548 -6.764 1.00 65.81 101 LEU A N 1
ATOM 830 C CA . LEU A 1 101 ? 18.823 -1.975 -6.718 1.00 65.81 101 LEU A CA 1
ATOM 831 C C . LEU A 1 101 ? 19.873 -2.819 -7.462 1.00 65.81 101 LEU A C 1
ATOM 833 O O . LEU A 1 101 ? 20.983 -2.340 -7.703 1.00 65.81 101 LEU A O 1
ATOM 837 N N . HIS A 1 102 ? 19.567 -4.079 -7.791 1.00 63.66 102 HIS A N 1
ATOM 838 C CA . HIS A 1 102 ? 20.593 -5.059 -8.173 1.00 63.66 102 HIS A CA 1
ATOM 839 C C . HIS A 1 102 ? 20.286 -5.880 -9.431 1.00 63.66 102 HIS A C 1
ATOM 841 O O . HIS A 1 102 ? 21.112 -6.704 -9.824 1.00 63.66 102 HIS A O 1
ATOM 847 N N . THR A 1 103 ? 19.141 -5.677 -10.083 1.00 64.31 103 THR A N 1
ATOM 848 C CA . THR A 1 103 ? 18.701 -6.511 -11.214 1.00 64.31 103 THR A CA 1
ATOM 849 C C . THR A 1 103 ? 18.060 -5.694 -12.332 1.00 64.31 103 THR A C 1
ATOM 851 O O . THR A 1 103 ? 17.760 -4.507 -12.196 1.00 64.31 103 THR A O 1
ATOM 854 N N . THR A 1 104 ? 17.838 -6.345 -13.476 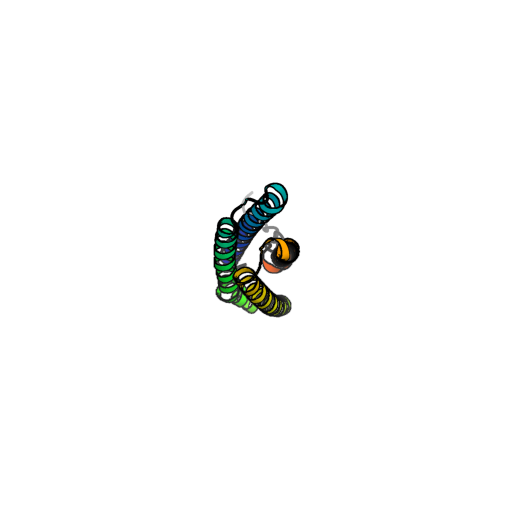1.00 65.50 104 THR A N 1
ATOM 855 C CA . THR A 1 104 ? 17.079 -5.727 -14.563 1.00 65.50 104 THR A CA 1
ATOM 856 C C . THR A 1 104 ? 15.580 -5.724 -14.240 1.00 65.50 104 THR A C 1
ATOM 858 O O . THR A 1 104 ? 15.021 -6.783 -13.950 1.00 65.50 104 THR A O 1
ATOM 861 N N . PRO A 1 105 ? 14.872 -4.583 -14.360 1.00 64.31 105 PRO A N 1
ATOM 862 C CA . PRO A 1 105 ? 13.470 -4.485 -13.938 1.00 64.31 105 PRO A CA 1
ATOM 863 C C . PRO A 1 105 ? 12.506 -5.467 -14.620 1.00 64.31 105 PRO A C 1
ATOM 865 O O . PRO A 1 105 ? 11.476 -5.826 -14.052 1.00 64.31 105 PRO A O 1
ATOM 868 N N . HIS A 1 106 ? 12.856 -5.949 -15.817 1.00 68.44 106 HIS A N 1
ATOM 869 C CA . HIS A 1 106 ? 12.066 -6.932 -16.557 1.00 68.44 106 HIS A CA 1
ATOM 870 C C . HIS A 1 106 ? 11.898 -8.257 -15.790 1.00 68.44 106 HIS A C 1
ATOM 872 O O . HIS A 1 106 ? 10.866 -8.916 -15.901 1.00 68.44 106 HIS A O 1
ATOM 878 N N . GLU A 1 107 ? 12.877 -8.649 -14.974 1.00 71.31 107 GLU A N 1
ATOM 879 C CA . GLU A 1 107 ? 12.833 -9.889 -14.185 1.00 71.31 107 GLU A CA 1
ATOM 880 C C . GLU A 1 107 ? 11.899 -9.779 -12.968 1.00 71.31 107 GLU A C 1
ATOM 882 O O . GLU A 1 107 ? 11.647 -10.761 -12.263 1.00 71.31 107 GLU A O 1
ATOM 887 N N . HIS A 1 108 ? 11.386 -8.578 -12.684 1.00 78.38 1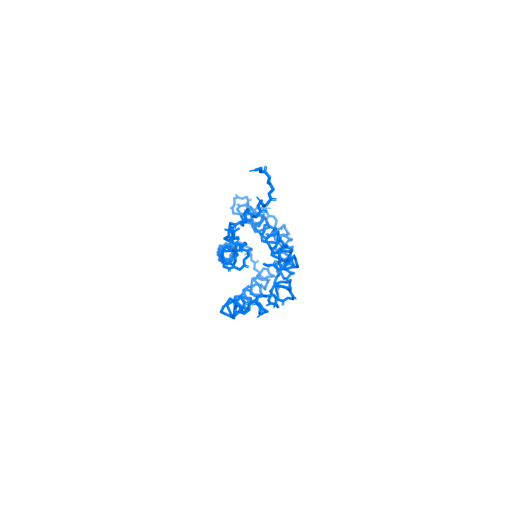08 HIS A N 1
ATOM 888 C CA . HIS A 1 108 ? 10.589 -8.283 -11.495 1.00 78.38 108 HIS A CA 1
ATOM 889 C C . HIS A 1 108 ? 9.190 -7.756 -11.799 1.00 78.38 108 HIS A C 1
ATOM 891 O O . HIS A 1 108 ? 8.404 -7.601 -10.868 1.00 78.38 108 HIS A O 1
ATOM 897 N N . VAL A 1 109 ? 8.833 -7.592 -13.077 1.00 82.94 109 VAL A N 1
ATOM 898 C CA . VAL A 1 109 ? 7.486 -7.183 -13.511 1.00 82.94 109 VAL A CA 1
ATOM 899 C C . VAL A 1 109 ? 6.409 -8.054 -12.862 1.00 82.94 109 VAL A C 1
ATOM 901 O O . VAL A 1 109 ? 5.484 -7.531 -12.250 1.00 82.94 109 VAL A O 1
ATOM 904 N N . ALA A 1 110 ? 6.551 -9.382 -12.931 1.00 85.31 110 ALA A N 1
ATOM 905 C CA . ALA A 1 110 ? 5.572 -10.307 -12.359 1.00 85.31 110 ALA A CA 1
ATOM 906 C C . ALA A 1 110 ? 5.442 -10.165 -10.832 1.00 85.31 110 ALA A C 1
ATOM 908 O O . ALA A 1 110 ? 4.338 -10.241 -10.302 1.00 85.31 110 ALA A O 1
ATOM 909 N N . LYS A 1 111 ? 6.554 -9.913 -10.127 1.00 87.56 111 LYS A N 1
ATOM 910 C CA . LYS A 1 111 ? 6.555 -9.712 -8.670 1.00 87.56 111 LYS A CA 1
ATOM 911 C C . LYS A 1 111 ? 5.896 -8.390 -8.282 1.00 87.56 111 LYS A C 1
ATOM 913 O O . LYS A 1 111 ? 5.136 -8.361 -7.324 1.00 87.56 111 LYS A O 1
ATOM 918 N N . LEU A 1 112 ? 6.169 -7.320 -9.031 1.00 88.62 112 LEU A N 1
ATOM 919 C CA . LEU A 1 112 ? 5.545 -6.014 -8.819 1.00 88.62 112 LEU A CA 1
ATOM 920 C C . LEU A 1 112 ? 4.037 -6.069 -9.078 1.00 88.62 112 LEU A C 1
ATOM 922 O O . LEU A 1 112 ? 3.272 -5.586 -8.253 1.00 88.62 112 LEU A O 1
ATOM 926 N N . ARG A 1 113 ? 3.605 -6.713 -10.170 1.00 89.81 113 ARG A N 1
ATOM 927 C CA . ARG A 1 113 ? 2.177 -6.919 -10.464 1.00 89.81 113 ARG A CA 1
ATOM 928 C C . ARG A 1 113 ? 1.485 -7.708 -9.350 1.00 89.81 113 ARG A C 1
ATOM 930 O O . ARG A 1 113 ? 0.487 -7.239 -8.820 1.00 89.81 113 ARG A O 1
ATOM 937 N N . ALA A 1 114 ? 2.061 -8.839 -8.932 1.00 90.88 114 ALA A N 1
ATOM 938 C CA . ALA A 1 114 ? 1.511 -9.639 -7.836 1.00 90.88 114 ALA A CA 1
ATOM 939 C C . ALA A 1 114 ? 1.393 -8.832 -6.532 1.00 90.88 114 ALA A C 1
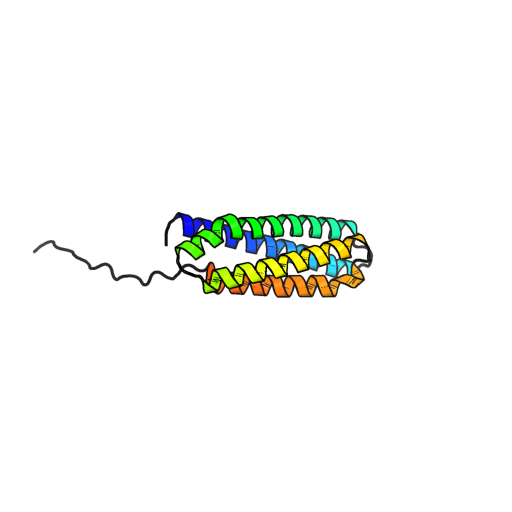ATOM 941 O O . ALA A 1 114 ? 0.365 -8.887 -5.866 1.00 90.88 114 ALA A O 1
ATOM 942 N N . PHE A 1 115 ? 2.410 -8.030 -6.206 1.00 91.62 115 PHE A N 1
ATOM 943 C CA . PHE A 1 115 ? 2.368 -7.140 -5.050 1.00 91.62 115 PHE A CA 1
ATOM 944 C C . PHE A 1 115 ? 1.239 -6.102 -5.146 1.00 91.62 115 PHE A C 1
ATOM 946 O O . PHE A 1 115 ? 0.512 -5.916 -4.175 1.00 91.62 115 PHE A O 1
ATOM 953 N N . PHE A 1 116 ? 1.053 -5.441 -6.294 1.00 93.50 116 PHE A N 1
ATOM 954 C CA . PHE A 1 116 ? -0.032 -4.466 -6.451 1.00 93.50 116 PHE A CA 1
ATOM 955 C C . PHE A 1 116 ? -1.419 -5.115 -6.436 1.00 93.50 116 PHE A C 1
ATOM 957 O O . PHE A 1 116 ? -2.353 -4.525 -5.898 1.00 93.50 116 PHE A O 1
ATOM 964 N N . ASP A 1 117 ? -1.564 -6.323 -6.979 1.00 93.56 117 ASP A N 1
ATOM 965 C CA . ASP A 1 117 ? -2.818 -7.077 -6.924 1.00 93.56 117 ASP A CA 1
ATOM 966 C C . ASP A 1 117 ? -3.190 -7.444 -5.481 1.00 93.56 117 ASP A C 1
ATOM 968 O O . ASP A 1 117 ? -4.325 -7.211 -5.058 1.00 93.56 117 ASP A O 1
ATOM 972 N N . GLU A 1 118 ? -2.227 -7.953 -4.708 1.00 92.81 118 GLU A N 1
ATOM 973 C CA . GLU A 1 118 ? -2.405 -8.237 -3.281 1.00 92.81 118 GLU A CA 1
ATOM 974 C C . GLU A 1 118 ? -2.728 -6.964 -2.496 1.00 92.81 118 GLU A C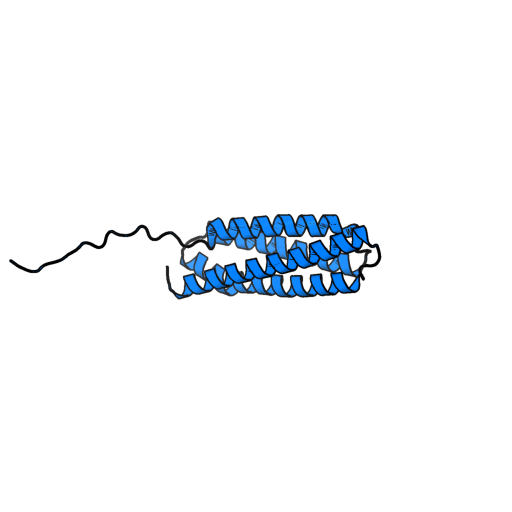 1
ATOM 976 O O . GLU A 1 118 ? -3.707 -6.939 -1.754 1.00 92.81 118 GLU A O 1
ATOM 981 N N . LEU A 1 119 ? -1.981 -5.881 -2.723 1.00 93.12 119 LEU A N 1
ATOM 982 C CA . LEU A 1 119 ? -2.208 -4.614 -2.038 1.00 93.12 119 LEU A CA 1
ATOM 983 C C . LEU A 1 119 ? -3.605 -4.042 -2.319 1.00 93.12 119 LEU A C 1
ATOM 985 O O . LEU A 1 119 ? -4.272 -3.556 -1.409 1.00 93.12 119 LEU A O 1
ATOM 989 N N . ARG A 1 120 ? -4.091 -4.103 -3.566 1.00 95.06 120 ARG A N 1
ATOM 990 C CA . ARG A 1 120 ? -5.459 -3.658 -3.885 1.00 95.06 120 ARG A CA 1
ATOM 991 C C . ARG A 1 120 ? -6.510 -4.480 -3.152 1.00 95.06 120 ARG A C 1
ATOM 993 O O . ARG A 1 120 ? -7.517 -3.919 -2.728 1.00 95.06 120 ARG A O 1
ATOM 1000 N N . LYS A 1 121 ? -6.291 -5.789 -3.021 1.00 94.31 121 LYS A N 1
ATOM 1001 C CA . LYS A 1 121 ? -7.188 -6.669 -2.274 1.00 94.31 121 LYS A CA 1
ATOM 1002 C C . LYS A 1 121 ? -7.191 -6.313 -0.786 1.00 94.31 121 LYS A C 1
ATOM 1004 O O . LYS A 1 121 ? -8.267 -6.186 -0.216 1.00 94.31 121 LYS A O 1
ATOM 1009 N N . GLU A 1 122 ? -6.019 -6.101 -0.197 1.00 93.12 122 GLU A N 1
ATOM 1010 C CA . GLU A 1 122 ? -5.864 -5.700 1.208 1.00 93.12 122 GLU A CA 1
ATOM 1011 C C . GLU A 1 122 ? -6.563 -4.359 1.483 1.00 93.12 122 GLU A C 1
ATOM 1013 O O . GLU A 1 122 ? -7.435 -4.301 2.348 1.00 93.12 122 GLU A O 1
ATOM 1018 N N . MET A 1 123 ? -6.308 -3.327 0.665 1.00 94.56 123 MET A N 1
ATOM 1019 C CA . MET A 1 123 ? -6.998 -2.031 0.780 1.00 94.56 123 MET A CA 1
ATOM 1020 C C . MET A 1 123 ? -8.520 -2.174 0.652 1.00 94.56 123 MET A C 1
ATOM 1022 O O . MET A 1 123 ? -9.268 -1.509 1.361 1.00 94.56 123 MET A O 1
ATOM 1026 N N . HIS A 1 124 ? -9.007 -3.033 -0.248 1.00 93.88 124 HIS A N 1
ATOM 1027 C CA . HIS A 1 124 ? -10.443 -3.254 -0.411 1.00 93.88 124 HIS A CA 1
ATOM 1028 C C . HIS A 1 124 ? -11.071 -3.950 0.806 1.00 93.88 124 HIS A C 1
ATOM 1030 O O . HIS A 1 124 ? -12.144 -3.560 1.266 1.00 93.88 124 HIS A O 1
ATOM 1036 N N . GLU A 1 125 ? -10.404 -4.968 1.353 1.00 91.81 125 GLU A N 1
ATOM 1037 C CA . GLU A 1 125 ? -10.865 -5.661 2.556 1.00 91.81 125 GLU A CA 1
ATOM 1038 C C . GLU A 1 125 ? -10.852 -4.746 3.785 1.00 91.81 125 GLU A C 1
ATOM 1040 O O . GLU A 1 125 ? -11.750 -4.820 4.627 1.00 91.81 125 GLU A O 1
ATOM 1045 N N . GLU A 1 126 ? -9.854 -3.876 3.908 1.00 92.12 126 GLU A N 1
ATOM 1046 C CA . GLU A 1 126 ? -9.819 -2.864 4.955 1.00 92.12 126 GLU A CA 1
ATOM 1047 C C . GLU A 1 126 ? -10.931 -1.826 4.782 1.00 92.12 126 GLU A C 1
ATOM 1049 O O . GLU A 1 126 ? -11.633 -1.502 5.743 1.00 92.12 126 GLU A O 1
ATOM 1054 N N . GLU A 1 127 ? -11.151 -1.341 3.561 1.00 93.44 127 GLU A N 1
ATOM 1055 C CA . GLU A 1 127 ? -12.239 -0.413 3.261 1.00 93.44 127 GLU A CA 1
ATOM 1056 C C . GLU A 1 127 ? -13.585 -0.963 3.720 1.00 93.44 127 GLU A C 1
ATOM 1058 O O . GLU A 1 127 ? -14.355 -0.273 4.396 1.00 93.44 127 GLU A O 1
ATOM 1063 N N . ASP A 1 128 ? -13.830 -2.231 3.408 1.00 89.94 128 ASP A N 1
ATOM 1064 C CA . ASP A 1 128 ? -15.074 -2.919 3.708 1.00 89.94 128 ASP A CA 1
ATOM 1065 C C . ASP A 1 128 ? -15.293 -3.165 5.201 1.00 89.94 128 ASP A C 1
ATOM 1067 O O . ASP A 1 128 ? -16.426 -3.069 5.679 1.00 89.94 128 ASP A O 1
ATOM 1071 N N . LEU A 1 129 ? -14.228 -3.470 5.940 1.00 85.81 129 LEU A N 1
ATOM 1072 C CA . LEU A 1 129 ? -14.318 -3.907 7.334 1.00 85.81 129 LEU A CA 1
ATOM 1073 C C . LEU A 1 129 ? -14.072 -2.781 8.340 1.00 85.81 129 LEU A C 1
ATOM 1075 O O . LEU A 1 129 ? -14.613 -2.812 9.448 1.00 85.81 129 LEU A O 1
ATOM 1079 N N . CYS A 1 130 ? -13.262 -1.795 7.963 1.00 83.56 130 CYS A N 1
ATOM 1080 C CA . CYS A 1 130 ? -12.649 -0.846 8.885 1.00 83.56 130 CYS A CA 1
ATOM 1081 C C . CYS A 1 130 ? -12.963 0.606 8.549 1.00 83.56 130 CYS A C 1
ATOM 1083 O O . CYS A 1 130 ? -12.960 1.416 9.470 1.00 83.56 130 CYS A O 1
ATOM 1085 N N . LEU A 1 131 ? -13.218 0.957 7.282 1.00 83.25 131 LEU A N 1
ATOM 1086 C CA . LEU A 1 131 ? -13.302 2.363 6.853 1.00 83.25 131 LEU A CA 1
ATOM 1087 C C . LEU A 1 131 ? -14.701 2.792 6.413 1.00 83.25 131 LEU A C 1
ATOM 1089 O O . LEU A 1 131 ? -15.036 3.971 6.566 1.00 83.25 131 LEU A O 1
ATOM 1093 N N . LYS A 1 132 ? -15.547 1.865 5.944 1.00 78.00 132 LYS A N 1
ATOM 1094 C CA . LYS A 1 132 ? -16.953 2.163 5.649 1.00 78.00 132 LYS A CA 1
ATOM 1095 C C . LYS A 1 132 ? -17.653 2.733 6.891 1.00 78.00 132 LYS A C 1
ATOM 1097 O O . LYS A 1 132 ? -17.488 2.201 7.995 1.00 78.00 132 LYS A O 1
ATOM 1102 N N . PRO A 1 133 ? -18.430 3.821 6.749 1.00 62.16 133 PRO A N 1
ATOM 1103 C CA . PRO A 1 133 ? -19.283 4.276 7.832 1.00 62.16 133 PRO A CA 1
ATOM 1104 C C . PRO A 1 133 ? -20.291 3.166 8.150 1.00 62.16 133 PRO A C 1
ATOM 1106 O O . PRO A 1 133 ? -20.949 2.653 7.245 1.00 62.16 133 PRO A O 1
ATOM 1109 N N . GLU A 1 134 ? -20.420 2.796 9.429 1.00 57.19 134 GLU A N 1
ATOM 1110 C CA . GLU A 1 134 ? -21.616 2.089 9.890 1.00 57.19 134 GLU A CA 1
ATOM 1111 C C . GLU A 1 134 ? -22.795 2.974 9.474 1.00 57.19 134 GLU A C 1
ATOM 1113 O O . GLU A 1 134 ? -22.880 4.128 9.905 1.00 57.19 134 GLU A O 1
ATOM 1118 N N . VAL A 1 135 ? -23.638 2.484 8.556 1.00 44.66 135 VAL A N 1
ATOM 1119 C CA . VAL A 1 135 ? -24.879 3.170 8.190 1.00 44.66 135 VAL A CA 1
ATOM 1120 C C . VAL A 1 135 ? -25.582 3.457 9.512 1.00 44.66 135 VAL A C 1
ATOM 1122 O O . VAL A 1 135 ? -25.831 2.505 10.258 1.00 44.66 135 VAL A O 1
ATOM 1125 N N . PRO A 1 136 ? -25.859 4.726 9.861 1.00 43.00 136 PRO A N 1
ATOM 1126 C CA . PRO A 1 136 ? -26.731 4.991 10.983 1.00 43.00 136 PRO A CA 1
ATOM 1127 C C . PRO A 1 136 ? -28.029 4.266 10.646 1.00 43.00 136 PRO A C 1
ATOM 1129 O O . PRO A 1 136 ? -28.665 4.581 9.643 1.00 43.00 136 PRO A O 1
ATOM 1132 N N . HIS A 1 137 ? -28.397 3.249 11.425 1.00 40.22 137 HIS A N 1
ATOM 1133 C CA . HIS A 1 137 ? -29.798 2.875 11.470 1.00 40.22 137 HIS A CA 1
ATOM 1134 C C . HIS A 1 137 ? -30.505 4.157 11.886 1.00 40.22 137 HIS A C 1
ATOM 1136 O O . HIS A 1 137 ? -30.291 4.615 13.007 1.00 40.22 137 HIS A O 1
ATOM 1142 N N . ASP A 1 138 ? -31.217 4.779 10.945 1.00 39.91 138 ASP A N 1
ATOM 1143 C CA . ASP A 1 138 ? -32.072 5.922 11.208 1.00 39.91 138 ASP A CA 1
ATOM 1144 C C . ASP A 1 138 ? -32.952 5.538 12.392 1.00 39.91 138 ASP A C 1
ATOM 1146 O O . ASP A 1 138 ? -33.886 4.744 12.267 1.00 39.91 138 ASP A O 1
ATOM 1150 N N . ASP A 1 139 ? -32.594 6.044 13.566 1.00 41.56 139 ASP A N 1
ATOM 1151 C CA . ASP A 1 139 ? -33.459 6.026 14.723 1.00 41.56 139 ASP A CA 1
ATOM 1152 C C . ASP A 1 139 ? -34.621 6.927 14.299 1.00 41.56 139 ASP A C 1
ATOM 1154 O O . ASP A 1 139 ? -34.383 8.113 14.024 1.00 41.56 139 ASP A O 1
ATOM 1158 N N . PRO A 1 140 ? -35.844 6.401 14.096 1.00 48.50 140 PRO A N 1
ATOM 1159 C CA . PRO A 1 140 ? -36.938 7.235 13.646 1.00 48.50 140 PRO A CA 1
ATOM 1160 C C . PRO A 1 140 ? -37.125 8.309 14.711 1.00 48.50 140 PRO A C 1
ATOM 1162 O O . PRO A 1 140 ? -37.567 8.014 15.824 1.00 48.50 140 PRO A O 1
ATOM 1165 N N . MET A 1 141 ? -36.751 9.550 14.376 1.00 42.91 141 MET A N 1
ATOM 1166 C CA . MET A 1 141 ? -37.027 10.712 15.204 1.00 42.91 141 MET A CA 1
ATOM 1167 C C . MET A 1 141 ? -38.498 10.632 15.591 1.00 42.91 141 MET A C 1
ATOM 1169 O O . MET A 1 141 ? -39.391 10.755 14.750 1.00 42.91 141 MET A O 1
ATOM 1173 N N . ARG A 1 142 ? -38.751 10.374 16.875 1.00 42.53 142 ARG A N 1
ATOM 1174 C CA . ARG A 1 142 ? -40.081 10.508 17.446 1.00 42.53 142 ARG A CA 1
ATOM 1175 C C . ARG A 1 142 ? -40.503 11.949 17.205 1.00 42.53 142 ARG A C 1
ATOM 1177 O O . ARG A 1 142 ? -39.923 12.870 17.774 1.00 42.53 142 ARG A O 1
ATOM 1184 N N . PHE A 1 143 ? -41.496 12.134 16.341 1.00 44.06 143 PHE A N 1
ATOM 1185 C CA . PHE A 1 143 ? -42.230 13.384 16.238 1.00 44.06 143 PHE A CA 1
ATOM 1186 C C . PHE A 1 143 ? -42.994 13.592 17.549 1.00 44.06 143 PHE A C 1
ATOM 1188 O O . PHE A 1 143 ? -44.174 13.271 17.644 1.00 44.06 143 PHE A O 1
ATOM 1195 N N . ASP A 1 144 ? -42.335 14.155 18.558 1.00 51.19 144 ASP A N 1
ATOM 1196 C CA . ASP A 1 144 ? -43.046 14.916 19.578 1.00 51.19 144 ASP A CA 1
ATOM 1197 C C . ASP A 1 144 ? -43.368 16.280 18.972 1.00 51.19 144 ASP A C 1
ATOM 1199 O O . ASP A 1 144 ? -42.638 17.260 19.093 1.00 51.19 144 ASP A O 1
ATOM 1203 N N . SER A 1 145 ? -44.483 16.325 18.250 1.00 45.72 145 SER A N 1
ATOM 1204 C CA . SER A 1 145 ? -45.186 17.569 17.954 1.00 45.72 145 SER A CA 1
ATOM 1205 C C . SER A 1 145 ? -46.409 17.649 18.854 1.00 45.72 145 SER A C 1
ATOM 1207 O O . SER A 1 145 ? -47.549 17.480 18.430 1.00 45.72 145 SER A O 1
ATOM 1209 N N . CYS A 1 146 ? -46.154 17.957 20.125 1.00 49.53 146 CYS A N 1
ATOM 1210 C CA . CYS A 1 146 ? -47.057 18.812 20.879 1.00 49.53 146 CYS A CA 1
ATOM 1211 C C . CYS A 1 146 ? -47.203 20.132 20.109 1.00 49.53 146 CYS A C 1
ATOM 1213 O O . CYS A 1 146 ? -46.237 20.889 20.055 1.00 49.53 146 CYS A O 1
ATOM 1215 N N . CYS A 1 147 ? -48.374 20.391 19.514 1.00 50.41 147 CYS A N 1
ATOM 1216 C CA . CYS A 1 147 ? -49.059 21.695 19.496 1.00 50.41 147 CYS A CA 1
ATOM 1217 C C . CYS A 1 147 ? -50.337 21.666 18.630 1.00 50.41 147 CYS A C 1
ATOM 1219 O O . CYS A 1 147 ? -50.274 21.769 17.410 1.00 50.41 147 CYS A O 1
ATOM 1221 N N . GLY A 1 148 ? -51.494 21.657 19.303 1.00 46.25 148 GLY A N 1
ATOM 1222 C CA . GLY A 1 148 ? -52.591 22.593 19.024 1.00 46.25 148 GLY A CA 1
ATOM 1223 C C . GLY A 1 148 ? -53.633 22.240 17.957 1.00 46.25 148 GLY A C 1
ATOM 1224 O O . GLY A 1 148 ? -53.535 22.721 16.831 1.00 46.25 148 GLY A O 1
ATOM 1225 N N . ARG A 1 149 ? -54.745 21.618 18.366 1.00 40.41 149 ARG A N 1
ATOM 1226 C CA . ARG A 1 149 ? -56.020 22.322 18.623 1.00 40.41 149 ARG A CA 1
ATOM 1227 C C . ARG A 1 149 ? -57.059 21.408 19.260 1.00 40.41 149 ARG A C 1
ATOM 1229 O O . ARG A 1 149 ? -57.094 20.221 18.882 1.00 40.41 149 ARG A O 1
#

Radius of gyration: 20.91 Å; Cα contacts (8 Å, |Δi|>4): 68; chains: 1; bounding box: 77×33×48 Å

Secondary structure (DSSP, 8-state):
--HHHHHHHHHHHHHHHHHHHHHHHHHHHHHHHHHHS-S-HHHHHHHHHHHHHHHHHHHHHIIIIIHHHHHHTT-HHHHHHHHHHHHHHHHHHHHHHHHHTTS-GGGTHHHHHHHHHHHHHHHHHHIIIIIS-----------------

Mean predicted aligned error: 8.38 Å

Solvent-accessible surface area (backbone atoms only — not comparable to full-atom values): 8689 Å² total; per-residue (Å²): 134,54,74,67,58,53,53,49,36,54,50,52,54,55,47,50,55,52,50,51,52,46,50,51,53,45,51,53,47,52,53,41,29,74,74,62,76,63,58,53,71,66,59,53,50,52,46,49,52,54,40,50,56,52,51,53,51,46,55,50,45,38,64,72,55,47,45,54,52,40,53,75,71,64,40,55,74,57,50,59,47,50,58,50,49,52,53,55,51,52,52,50,50,55,53,51,57,59,50,65,76,76,54,64,68,81,85,39,48,70,59,53,51,52,50,53,55,50,48,55,49,51,55,50,54,42,38,70,76,72,46,58,75,78,75,75,76,79,71,77,77,77,81,82,73,89,76,89,133